Protein AF-A7SHE3-F1 (afdb_monomer_lite)

Secondary structure (DSSP, 8-state):
-HHHHHHSS------SS-SSEEEEE-SSSEEE-SS--SSSEEEEEEB-SSSBPPHHHHHHHHHHHHTPPPGGGSTTGGGT----GGGSPTT-

Radius of gyration: 15.6 Å; chains: 1; bounding box: 36×32×40 Å

Organism: Nematostella vectensis (NCBI:txid45351)

Foldseek 3Di:
DVVDVVPHVDDDDPDDPQQADEDEDAPQDQAWAAEGPVHSYTYGYQHHPVDGNPPVSSVVRVNRHHGDDPPCPDPCNVVPDDDPVVPDDPPD

InterPro domains:
  IPR001506 Peptidase M12A [PF01400] (1-91)
  IPR001506 Peptidase M12A [PR00480] (52-70)
  IPR001506 Peptidase M12A [PR00480] (71-88)
  IPR001506 Peptidase M12A [PS51864] (1-92)
  IPR006026 Peptidase, metallopeptidase [SM00235] (1-92)
  IPR024079 Metallopeptidase, catalytic domain superfamily [G3DSA:3.40.390.10] (1-92)

pLDDT: mean 95.86, std 4.84, range [55.59, 98.62]

Structure (mmCIF, N/CA/C/O backbone):
data_AF-A7SHE3-F1
#
_entry.id   AF-A7SHE3-F1
#
loop_
_atom_site.group_PDB
_atom_site.id
_atom_site.type_symbol
_atom_site.label_atom_id
_atom_site.label_alt_id
_atom_site.label_comp_id
_atom_site.label_asym_id
_atom_site.label_entity_id
_atom_site.label_seq_id
_atom_site.pdbx_PDB_ins_code
_atom_site.Cartn_x
_atom_site.Cartn_y
_atom_site.Cartn_z
_atom_site.occupancy
_atom_site.B_iso_or_equiv
_atom_site.auth_seq_id
_atom_site.auth_comp_id
_atom_site.auth_asym_id
_atom_site.auth_atom_id
_atom_site.pdbx_PDB_model_num
ATOM 1 N N . MET A 1 1 ? -1.407 9.486 4.872 1.00 92.88 1 MET A N 1
ATOM 2 C CA . MET A 1 1 ? -2.839 9.335 4.507 1.00 92.88 1 MET A CA 1
ATOM 3 C C . MET A 1 1 ? -3.339 10.446 3.586 1.00 92.88 1 MET A C 1
ATOM 5 O O . MET A 1 1 ? -3.857 10.110 2.529 1.00 92.88 1 MET A O 1
ATOM 9 N N . ASN A 1 2 ? -3.137 11.734 3.908 1.00 97.12 2 ASN A N 1
ATOM 10 C CA . ASN A 1 2 ? -3.625 12.860 3.084 1.00 97.12 2 ASN A CA 1
ATOM 11 C C . ASN A 1 2 ? -3.281 12.756 1.591 1.00 97.12 2 ASN A C 1
ATOM 13 O O . ASN A 1 2 ? -4.130 13.062 0.767 1.00 97.12 2 ASN A O 1
ATOM 17 N N . HIS A 1 3 ? -2.089 12.256 1.246 1.00 97.75 3 HIS A N 1
ATOM 18 C CA . HIS A 1 3 ? -1.683 12.018 -0.144 1.00 97.75 3 HIS A CA 1
ATOM 19 C C . HIS A 1 3 ? -2.699 11.195 -0.949 1.00 97.75 3 HIS A C 1
ATOM 21 O O . HIS A 1 3 ? -3.006 11.536 -2.085 1.00 97.75 3 HIS A O 1
ATOM 27 N N . TRP A 1 4 ? -3.214 10.114 -0.361 1.00 98.06 4 TRP A N 1
ATOM 28 C CA . TRP A 1 4 ? -4.232 9.274 -0.985 1.00 98.06 4 TRP A CA 1
ATOM 29 C C . TRP A 1 4 ? -5.599 9.965 -0.962 1.00 98.06 4 TRP A C 1
ATOM 31 O O . TRP A 1 4 ? -6.301 9.975 -1.968 1.00 98.06 4 TRP A O 1
ATOM 41 N N . MET A 1 5 ? -5.966 10.583 0.164 1.00 98.19 5 MET A N 1
ATOM 42 C CA . MET A 1 5 ? -7.290 11.194 0.354 1.00 98.19 5 MET A CA 1
ATOM 43 C C . MET A 1 5 ? -7.536 12.442 -0.501 1.00 98.19 5 MET A C 1
ATOM 45 O O . MET A 1 5 ? -8.691 12.757 -0.768 1.00 98.19 5 MET A O 1
ATOM 49 N N . SER A 1 6 ? -6.488 13.174 -0.894 1.00 98.25 6 SER A N 1
ATOM 50 C CA . SER A 1 6 ? -6.613 14.370 -1.738 1.00 98.25 6 SER A CA 1
ATOM 51 C C . SER A 1 6 ? -6.633 14.062 -3.235 1.00 98.25 6 SER A C 1
ATOM 53 O O . SER A 1 6 ? -7.053 14.906 -4.019 1.00 98.25 6 SER A O 1
ATOM 55 N N . LYS A 1 7 ? -6.176 12.871 -3.636 1.00 98.19 7 LYS A N 1
ATOM 56 C CA . LYS A 1 7 ? -6.038 12.460 -5.044 1.00 98.19 7 LYS A CA 1
ATOM 57 C C . LYS A 1 7 ? -7.010 11.360 -5.461 1.00 98.19 7 LYS A C 1
ATOM 59 O O . LYS A 1 7 ? -7.073 11.009 -6.633 1.00 98.19 7 LYS A O 1
ATOM 64 N N . THR A 1 8 ? -7.732 10.781 -4.507 1.00 98.06 8 THR A N 1
ATOM 65 C CA . THR A 1 8 ? -8.668 9.676 -4.733 1.00 98.06 8 THR A CA 1
ATOM 66 C C . THR A 1 8 ? -9.930 9.880 -3.900 1.00 98.06 8 THR A C 1
ATOM 68 O O . THR A 1 8 ? -9.999 10.770 -3.053 1.00 98.06 8 THR A O 1
ATOM 71 N N . CYS A 1 9 ? -10.930 9.023 -4.093 1.00 98.06 9 CYS A N 1
ATOM 72 C CA . CYS A 1 9 ? -12.126 9.005 -3.254 1.00 98.06 9 CYS A CA 1
ATOM 73 C C . CYS A 1 9 ? -11.916 8.328 -1.885 1.00 98.06 9 CYS A C 1
ATOM 75 O O . CYS A 1 9 ? -12.838 8.320 -1.068 1.00 98.06 9 CYS A O 1
ATOM 77 N N . LEU A 1 10 ? -10.729 7.769 -1.610 1.00 97.69 10 LEU A N 1
ATOM 78 C CA . LEU A 1 10 ? -10.458 7.046 -0.369 1.00 97.69 10 LEU A CA 1
ATOM 79 C C . LEU A 1 10 ? -10.538 7.962 0.854 1.00 97.69 10 LEU A C 1
ATOM 81 O O . LEU A 1 10 ? -10.103 9.116 0.838 1.00 97.69 10 LEU A O 1
ATOM 85 N N . LYS A 1 11 ? -11.039 7.402 1.957 1.00 97.50 11 LYS A N 1
ATOM 86 C CA . LYS A 1 11 ? -11.068 8.040 3.273 1.00 97.50 11 LYS A CA 1
ATOM 87 C C . LYS A 1 11 ? -10.417 7.109 4.286 1.00 97.50 11 LYS A C 1
ATOM 89 O O . LYS A 1 11 ? -10.829 5.963 4.426 1.00 97.50 11 LYS A O 1
ATOM 94 N N . PHE A 1 12 ? -9.414 7.616 4.997 1.00 96.75 12 PHE A N 1
ATOM 95 C CA . PHE A 1 12 ? -8.841 6.936 6.153 1.00 96.75 12 PHE A CA 1
ATOM 96 C C . PHE A 1 12 ? -9.390 7.595 7.410 1.00 96.75 12 PHE A C 1
ATOM 98 O O . PHE A 1 12 ? -9.259 8.806 7.587 1.00 96.75 12 PHE A O 1
ATOM 105 N N . THR A 1 13 ? -10.011 6.802 8.273 1.00 97.00 13 THR A N 1
ATOM 106 C CA . THR A 1 13 ? -10.602 7.274 9.525 1.00 97.00 13 THR A CA 1
ATOM 107 C C . THR A 1 13 ? -10.062 6.451 10.687 1.00 97.00 13 THR A C 1
ATOM 109 O O . THR 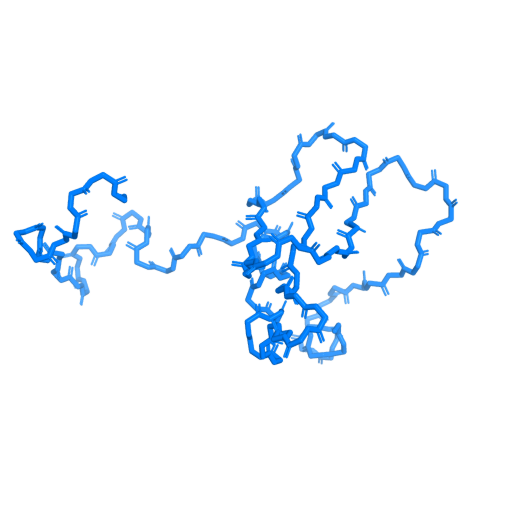A 1 13 ? -9.924 5.234 10.538 1.00 97.00 13 THR A O 1
ATOM 112 N N . PRO A 1 14 ? -9.774 7.067 11.849 1.00 97.19 14 PRO A N 1
ATOM 113 C CA . PRO A 1 14 ? -9.426 6.318 13.047 1.00 97.19 14 PRO A CA 1
ATOM 114 C C . PRO A 1 14 ? -10.504 5.282 13.361 1.00 97.19 14 PRO A C 1
ATOM 116 O O . PRO A 1 14 ? -11.696 5.600 13.376 1.00 97.19 14 PRO A O 1
ATOM 119 N N . ARG A 1 15 ? -10.074 4.043 13.600 1.00 96.56 15 ARG A N 1
ATOM 120 C CA . ARG A 1 15 ? -10.969 2.942 13.949 1.00 96.56 15 ARG A CA 1
ATOM 121 C C . ARG A 1 15 ? -11.700 3.253 15.259 1.00 96.56 15 ARG A C 1
ATOM 123 O O . ARG A 1 15 ? -11.080 3.690 16.226 1.00 96.56 15 ARG A O 1
ATOM 130 N N . LYS A 1 16 ? -12.996 2.950 15.310 1.00 96.94 16 LYS A N 1
ATOM 131 C CA . LYS A 1 16 ? -13.828 2.961 16.519 1.00 96.94 16 LYS A CA 1
ATOM 132 C C . LYS A 1 16 ? -14.215 1.544 16.936 1.00 96.94 16 LYS A C 1
ATOM 134 O O . LYS A 1 16 ? -13.871 1.104 18.027 1.00 96.94 16 LYS A O 1
ATOM 139 N N . LYS A 1 17 ? -14.946 0.833 16.072 1.00 96.25 17 LYS A N 1
ATOM 140 C CA . LYS A 1 17 ? -15.503 -0.514 16.337 1.00 96.25 17 LYS A CA 1
ATOM 141 C C . LYS A 1 17 ? -15.521 -1.411 15.099 1.00 96.25 17 LYS A C 1
ATOM 143 O O . LYS A 1 17 ? -16.044 -2.521 15.142 1.00 96.25 17 LYS A O 1
ATOM 148 N N . GLU A 1 18 ? -14.962 -0.939 13.991 1.00 96.38 18 GLU A N 1
ATOM 149 C CA . GLU A 1 18 ? -14.927 -1.658 12.729 1.00 96.38 18 GLU A CA 1
ATOM 150 C C . GLU A 1 18 ? -14.188 -2.986 12.925 1.00 96.38 18 GLU A C 1
ATOM 152 O O . GLU A 1 18 ? -13.145 -3.055 13.590 1.00 96.38 18 GLU A O 1
ATOM 157 N N . ARG A 1 19 ? -14.754 -4.062 12.366 1.00 94.50 19 ARG A N 1
ATOM 158 C CA . ARG A 1 19 ? -14.183 -5.408 12.488 1.00 94.50 19 ARG A CA 1
ATOM 159 C C . ARG A 1 19 ? -12.813 -5.483 11.827 1.00 94.50 19 ARG A C 1
ATOM 161 O O . ARG A 1 19 ? -11.920 -6.076 12.409 1.00 94.50 19 ARG A O 1
ATOM 168 N N . ALA A 1 20 ? -12.687 -4.912 10.632 1.00 95.94 20 ALA A N 1
ATOM 169 C CA . ALA A 1 20 ? -11.489 -4.926 9.806 1.00 95.94 20 ALA A CA 1
ATOM 170 C C . ALA A 1 20 ? -10.803 -3.560 9.832 1.00 95.94 20 ALA A C 1
ATOM 172 O O . ALA A 1 20 ? -11.464 -2.543 9.629 1.00 95.94 20 ALA A O 1
ATOM 173 N N . TYR A 1 21 ? -9.494 -3.539 10.065 1.00 96.94 21 TYR A N 1
ATOM 174 C CA . TYR A 1 21 ? -8.708 -2.310 10.093 1.00 96.94 21 TYR A CA 1
ATOM 175 C C . TYR A 1 21 ? -7.226 -2.583 9.828 1.00 96.94 21 TYR A C 1
ATOM 177 O O . TYR A 1 21 ? -6.736 -3.701 10.019 1.00 96.94 21 TYR A O 1
ATOM 185 N N . ILE A 1 22 ? -6.517 -1.531 9.420 1.00 96.19 22 ILE A N 1
ATOM 186 C CA . ILE A 1 22 ? -5.056 -1.516 9.373 1.00 96.19 22 ILE A CA 1
ATOM 187 C C . ILE A 1 22 ? -4.497 -1.002 10.702 1.00 96.19 22 ILE A C 1
ATOM 189 O O . ILE A 1 22 ? -5.031 -0.056 11.282 1.00 96.19 22 ILE A O 1
ATOM 193 N N . GLU A 1 23 ? -3.423 -1.617 11.180 1.00 96.00 23 GLU A N 1
ATOM 194 C CA . GLU A 1 23 ? -2.672 -1.185 12.356 1.00 96.00 23 GLU A CA 1
ATOM 195 C C . GLU A 1 23 ? -1.229 -0.903 11.944 1.00 96.00 23 GLU A C 1
ATOM 197 O O . GLU A 1 23 ? -0.548 -1.782 11.413 1.00 96.00 23 GLU A O 1
ATOM 202 N N . PHE A 1 24 ? -0.783 0.330 12.180 1.00 95.81 24 PHE A N 1
ATOM 203 C CA . PHE A 1 24 ? 0.597 0.730 11.937 1.00 95.81 24 PHE A CA 1
ATOM 204 C C . PHE A 1 24 ? 1.472 0.220 13.072 1.00 95.81 24 PHE A C 1
ATOM 206 O O . PHE A 1 24 ? 1.173 0.472 14.240 1.00 95.81 24 PHE A O 1
ATOM 213 N N . GLN A 1 25 ? 2.541 -0.490 12.732 1.00 95.44 25 GLN A N 1
ATOM 214 C CA . GLN A 1 25 ? 3.482 -1.018 13.712 1.00 95.44 25 GLN A CA 1
ATOM 215 C C . GLN A 1 25 ? 4.921 -0.841 13.244 1.00 95.44 25 GLN A C 1
ATOM 217 O O . GLN A 1 25 ? 5.191 -0.730 12.051 1.00 95.44 25 GLN A O 1
ATOM 222 N N . TYR A 1 26 ? 5.840 -0.845 14.202 1.00 95.38 26 TYR A N 1
ATOM 223 C CA . TYR A 1 26 ? 7.263 -0.932 13.924 1.00 95.38 26 TYR A CA 1
ATOM 224 C C . TYR A 1 26 ? 7.692 -2.399 14.006 1.00 95.38 26 TYR A C 1
ATOM 226 O O . TYR A 1 26 ? 7.760 -2.945 15.106 1.00 95.38 26 TYR A O 1
ATOM 234 N N . ASP A 1 27 ? 7.959 -3.034 12.862 1.00 93.06 27 ASP A N 1
ATOM 235 C CA . ASP A 1 27 ? 8.498 -4.405 12.797 1.00 93.06 27 ASP A CA 1
ATOM 236 C C . ASP A 1 27 ? 9.913 -4.496 12.194 1.00 93.06 27 ASP A C 1
ATOM 238 O O . ASP A 1 27 ? 10.452 -5.591 12.053 1.00 93.06 27 ASP A O 1
ATOM 242 N N . GLY A 1 28 ? 10.517 -3.350 11.862 1.00 93.94 28 GLY A N 1
ATOM 243 C CA . GLY A 1 28 ? 11.843 -3.252 11.249 1.00 93.94 28 GLY A CA 1
ATOM 244 C C . GLY A 1 28 ? 11.843 -3.158 9.721 1.00 93.94 28 GLY A C 1
ATOM 245 O O . GLY A 1 28 ? 12.873 -2.811 9.155 1.00 93.94 28 GLY A O 1
ATOM 246 N N . PHE A 1 29 ? 10.710 -3.395 9.057 1.00 94.00 29 PHE A N 1
ATOM 247 C CA . PHE A 1 29 ? 10.593 -3.388 7.595 1.00 94.00 29 PHE A CA 1
ATOM 248 C C . PHE A 1 29 ? 9.497 -2.432 7.101 1.00 94.00 29 PHE A C 1
ATOM 250 O O . PHE A 1 29 ? 8.595 -2.061 7.847 1.00 94.00 29 PHE A O 1
ATOM 257 N N . CYS A 1 30 ? 9.540 -2.061 5.819 1.00 96.25 30 CYS A N 1
ATOM 258 C CA . CYS A 1 30 ? 8.401 -1.460 5.115 1.00 96.25 30 CYS A CA 1
ATOM 259 C C . CYS A 1 30 ? 7.664 -2.580 4.390 1.00 96.25 30 CYS A C 1
ATOM 261 O O . CYS A 1 30 ? 8.240 -3.180 3.484 1.00 96.25 30 CYS A O 1
ATOM 263 N N . ARG A 1 31 ? 6.463 -2.939 4.859 1.00 95.88 31 ARG A N 1
ATOM 264 C CA . ARG A 1 31 ? 5.667 -4.012 4.244 1.00 95.88 31 ARG A CA 1
ATOM 265 C C . ARG A 1 31 ? 4.202 -4.005 4.669 1.00 95.88 31 ARG A C 1
ATOM 267 O O . ARG A 1 31 ? 3.861 -3.679 5.810 1.00 95.88 31 ARG A O 1
ATOM 274 N N . ALA A 1 32 ? 3.353 -4.516 3.789 1.00 96.38 32 ALA A N 1
ATOM 275 C CA . ALA A 1 32 ? 1.948 -4.787 4.037 1.00 96.38 32 ALA A CA 1
ATOM 276 C C . ALA A 1 32 ? 1.469 -6.000 3.232 1.00 96.38 32 ALA A C 1
ATOM 278 O O . ALA A 1 32 ? 2.069 -6.414 2.244 1.00 96.38 32 ALA A O 1
ATOM 279 N N . GLN A 1 33 ? 0.354 -6.585 3.665 1.00 95.94 33 GLN A N 1
ATOM 280 C CA . GLN A 1 33 ? -0.374 -7.564 2.856 1.00 95.94 33 GLN A CA 1
ATOM 281 C C . GLN A 1 33 ? -1.194 -6.855 1.773 1.00 95.94 33 GLN A C 1
ATOM 283 O O . GLN A 1 33 ? -1.689 -5.749 2.004 1.00 95.94 33 GLN A O 1
ATOM 288 N N . VAL A 1 34 ? -1.378 -7.519 0.628 1.00 97.38 34 VAL A N 1
ATOM 289 C CA . VAL A 1 34 ? -2.165 -6.976 -0.484 1.00 97.38 34 VAL A CA 1
ATOM 290 C C . VAL A 1 34 ? -3.663 -7.158 -0.229 1.00 97.38 34 VAL A C 1
ATOM 292 O O . VAL A 1 34 ? -4.157 -8.280 -0.112 1.00 97.38 34 VAL A O 1
ATOM 295 N N . GLY A 1 35 ? -4.391 -6.044 -0.170 1.00 96.75 35 GLY A N 1
ATOM 296 C CA . GLY A 1 35 ? -5.846 -5.994 -0.055 1.00 96.75 35 GLY A CA 1
ATOM 297 C C . GLY A 1 35 ? -6.387 -6.441 1.303 1.00 96.75 35 GLY A C 1
ATOM 298 O O . GLY A 1 35 ? -5.658 -6.607 2.283 1.00 96.75 35 GLY A O 1
ATOM 299 N N . TYR A 1 36 ? -7.708 -6.633 1.364 1.00 95.56 36 TYR A N 1
ATOM 300 C CA . TYR A 1 36 ? -8.386 -7.041 2.590 1.00 95.56 36 TYR A CA 1
ATOM 301 C C . TYR A 1 36 ? -8.142 -8.522 2.916 1.00 95.56 36 TYR A C 1
ATOM 303 O O . TYR A 1 36 ? -8.728 -9.422 2.315 1.00 95.56 36 TYR A O 1
ATOM 311 N N . THR A 1 37 ? -7.354 -8.777 3.960 1.00 93.06 37 THR A N 1
ATOM 312 C CA . THR A 1 37 ? -6.950 -10.131 4.394 1.00 93.06 37 THR A CA 1
ATOM 313 C C . THR A 1 37 ? -8.055 -10.984 5.036 1.00 93.06 37 THR A C 1
ATOM 315 O O . THR A 1 37 ? -7.770 -12.066 5.549 1.00 93.06 37 THR A O 1
ATOM 318 N N . ARG A 1 38 ? -9.313 -10.518 5.083 1.00 91.12 38 ARG A N 1
ATOM 319 C CA . ARG A 1 38 ? -10.441 -11.150 5.811 1.00 91.12 38 ARG A CA 1
ATOM 320 C C . ARG A 1 38 ? -10.249 -11.300 7.330 1.00 91.12 38 ARG A C 1
ATOM 322 O O . ARG A 1 38 ? -11.159 -11.767 8.019 1.00 91.12 38 ARG A O 1
ATOM 329 N N . LYS A 1 39 ? -9.122 -10.835 7.871 1.00 90.75 39 LYS A N 1
ATOM 330 C CA . LYS A 1 39 ? -8.820 -10.787 9.305 1.00 90.75 39 LYS A CA 1
ATOM 331 C C . LYS A 1 39 ? -9.389 -9.517 9.935 1.00 90.75 39 LYS A C 1
ATOM 333 O O . LYS A 1 39 ? -9.745 -8.565 9.242 1.00 90.75 39 LYS A O 1
ATOM 338 N N . ALA A 1 40 ? -9.502 -9.516 11.262 1.00 90.19 40 ALA A N 1
ATOM 339 C CA . ALA A 1 40 ? -9.907 -8.317 11.989 1.00 90.19 40 ALA A CA 1
ATOM 340 C C . ALA A 1 40 ? -8.815 -7.237 11.929 1.00 90.19 40 ALA A C 1
ATOM 342 O O . ALA A 1 40 ? -9.086 -6.066 11.691 1.00 90.19 40 ALA A O 1
ATOM 343 N N . LYS A 1 41 ? -7.560 -7.660 12.078 1.00 93.31 41 LYS A N 1
ATOM 344 C CA . LYS A 1 41 ? -6.396 -6.787 12.097 1.00 93.31 41 LYS A CA 1
ATOM 345 C C . LYS A 1 41 ? -5.444 -7.126 10.960 1.00 93.31 41 LYS A C 1
ATOM 347 O O . LYS A 1 41 ? -5.066 -8.289 10.809 1.00 93.31 41 LYS A O 1
ATOM 352 N N . GLN A 1 42 ? -5.023 -6.106 10.225 1.00 94.88 42 GLN A N 1
ATOM 353 C CA . GLN A 1 42 ? -3.973 -6.193 9.219 1.00 94.88 42 GLN A CA 1
ATOM 354 C C . GLN A 1 42 ? -2.828 -5.263 9.596 1.00 94.88 42 GLN A C 1
ATOM 356 O O . GLN A 1 42 ? -3.034 -4.074 9.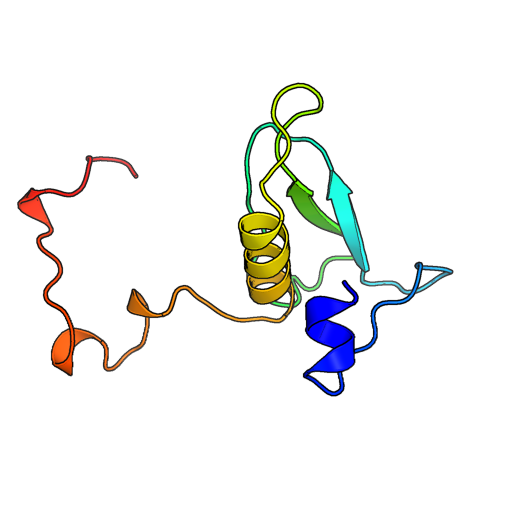816 1.00 94.88 42 GLN A O 1
ATOM 361 N N . LEU A 1 43 ? -1.626 -5.816 9.696 1.00 94.50 43 LEU A N 1
ATOM 362 C CA . LEU A 1 43 ? -0.437 -5.049 10.034 1.00 94.50 43 LEU A CA 1
ATOM 363 C C . LEU A 1 43 ? 0.090 -4.335 8.787 1.00 94.50 43 LEU A C 1
ATOM 365 O O . LEU A 1 43 ? 0.224 -4.955 7.730 1.00 94.50 43 LEU A O 1
ATOM 369 N N . LEU A 1 44 ? 0.387 -3.048 8.939 1.00 96.38 44 LEU A N 1
ATOM 370 C CA . LEU A 1 44 ? 1.148 -2.252 7.985 1.00 96.38 44 LEU A CA 1
ATOM 371 C C . LEU A 1 44 ? 2.408 -1.789 8.710 1.00 96.38 44 LEU A C 1
ATOM 373 O O . LEU A 1 44 ? 2.334 -0.973 9.632 1.00 96.38 44 LEU A O 1
ATOM 377 N N . SER A 1 45 ? 3.549 -2.357 8.337 1.00 96.62 45 SER A N 1
ATOM 378 C CA . SER A 1 45 ? 4.798 -2.016 8.995 1.00 96.62 45 SER A CA 1
ATOM 379 C C . SER A 1 45 ? 5.399 -0.746 8.422 1.00 96.62 45 SER A C 1
ATOM 381 O O . SER A 1 45 ? 5.441 -0.556 7.205 1.00 96.62 45 SER A O 1
ATOM 383 N N . ILE A 1 46 ? 5.858 0.120 9.320 1.00 96.75 46 ILE A N 1
ATOM 384 C CA . ILE A 1 46 ? 6.437 1.427 9.007 1.00 96.75 46 ILE A CA 1
ATOM 385 C C . ILE A 1 46 ? 7.888 1.536 9.484 1.00 96.75 46 ILE A C 1
ATOM 387 O O . ILE A 1 46 ? 8.348 2.613 9.864 1.00 96.75 46 ILE A O 1
ATOM 391 N N . GLY A 1 47 ? 8.622 0.425 9.418 1.00 96.06 47 GLY A N 1
ATOM 392 C CA . GLY A 1 47 ? 10.052 0.369 9.698 1.00 96.06 47 GLY A CA 1
ATOM 393 C C . GLY A 1 47 ? 10.327 0.161 11.179 1.00 96.06 47 GLY A C 1
ATOM 394 O O . GLY A 1 47 ? 9.623 -0.591 11.857 1.00 96.06 47 GLY A O 1
ATOM 395 N N . SER A 1 48 ? 11.351 0.826 11.700 1.00 96.50 48 SER A N 1
ATOM 396 C CA . SER A 1 48 ? 11.668 0.844 13.129 1.00 96.50 48 SER A CA 1
ATOM 397 C C . SER A 1 48 ? 11.593 2.262 13.696 1.00 96.50 48 SER A C 1
ATOM 399 O O . SER A 1 48 ? 11.583 3.241 12.960 1.00 96.50 48 SER A O 1
ATOM 401 N N . ILE A 1 49 ? 11.596 2.394 15.024 1.00 93.75 49 ILE A N 1
ATOM 402 C CA . ILE A 1 49 ? 11.637 3.714 15.677 1.00 93.75 49 ILE A CA 1
ATOM 403 C C . ILE A 1 49 ? 12.910 4.491 15.294 1.00 93.75 49 ILE A C 1
ATOM 405 O O . ILE A 1 49 ? 12.880 5.714 15.203 1.00 93.75 49 ILE A O 1
ATOM 409 N N . ARG A 1 50 ? 14.033 3.788 15.093 1.00 96.69 50 ARG A N 1
ATOM 410 C CA . ARG A 1 50 ? 15.332 4.405 14.770 1.00 96.69 50 ARG A CA 1
ATOM 411 C C . ARG A 1 50 ? 15.519 4.650 13.274 1.00 96.69 50 ARG A C 1
ATOM 413 O O . ARG A 1 50 ? 16.316 5.502 12.908 1.00 96.69 50 ARG A O 1
ATOM 420 N N . ASP A 1 51 ? 14.798 3.899 12.453 1.00 96.19 51 ASP A N 1
ATOM 421 C CA . ASP A 1 51 ? 14.836 3.960 10.995 1.00 96.19 51 ASP A CA 1
ATOM 422 C C . ASP A 1 51 ? 13.411 3.753 10.456 1.00 96.19 51 ASP A C 1
ATOM 424 O O . ASP A 1 51 ? 13.012 2.623 10.138 1.00 96.19 51 ASP A O 1
ATOM 428 N N . PRO A 1 52 ? 12.573 4.802 10.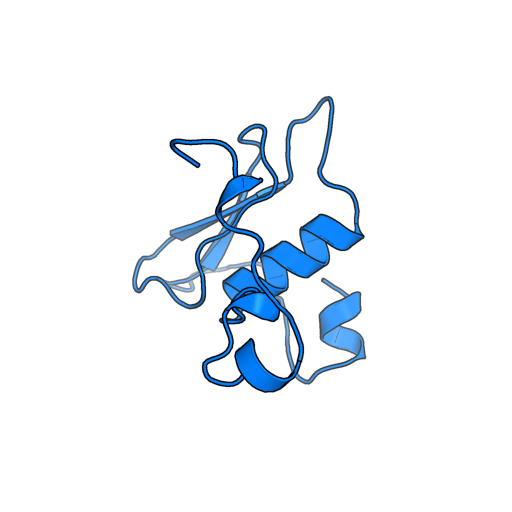500 1.00 96.50 52 PRO A N 1
ATOM 429 C CA . PRO A 1 52 ? 11.199 4.717 10.039 1.00 96.50 52 PRO A CA 1
ATOM 430 C C . PRO A 1 52 ? 11.151 4.698 8.513 1.00 96.50 52 PRO A C 1
ATOM 432 O O . PRO A 1 52 ? 11.956 5.334 7.833 1.00 96.50 52 PRO A O 1
ATOM 435 N N . CYS A 1 53 ? 10.137 4.033 7.964 1.00 9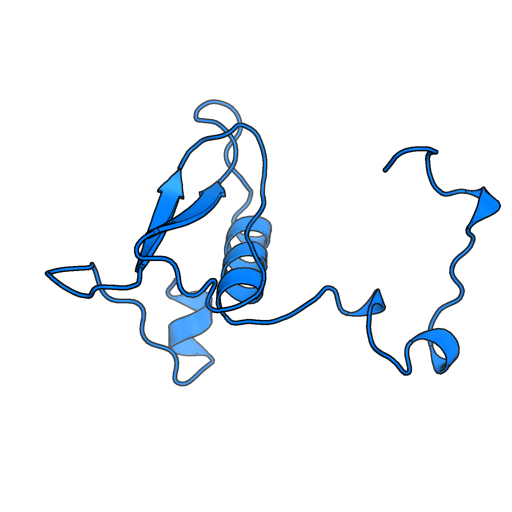7.44 53 CYS A N 1
ATOM 436 C CA . CYS A 1 53 ? 9.911 4.042 6.525 1.00 97.44 53 CYS A CA 1
ATOM 437 C C . CYS A 1 53 ? 9.794 5.478 5.989 1.00 97.44 53 CYS A C 1
ATOM 439 O O . CYS A 1 53 ? 9.019 6.276 6.534 1.00 97.44 53 CYS A O 1
ATOM 441 N N . PRO A 1 54 ? 10.479 5.806 4.879 1.00 97.12 54 PRO A N 1
ATOM 442 C CA . PRO A 1 54 ? 10.288 7.075 4.201 1.00 97.12 54 PRO A CA 1
ATOM 443 C C . PRO A 1 54 ? 8.821 7.291 3.826 1.00 97.12 54 PRO A C 1
ATOM 445 O O . PRO A 1 54 ? 8.069 6.344 3.585 1.00 97.12 54 PRO A O 1
ATOM 448 N N . PHE A 1 55 ? 8.421 8.555 3.691 1.00 97.00 55 PHE A N 1
ATOM 449 C CA . PHE A 1 55 ? 7.051 8.922 3.325 1.00 97.00 55 PHE A CA 1
ATOM 450 C C . PHE A 1 55 ? 6.532 8.160 2.092 1.00 97.00 55 PHE A C 1
ATOM 452 O O . PHE A 1 55 ? 5.414 7.647 2.112 1.00 97.00 55 PHE A O 1
ATOM 459 N N . GLY A 1 56 ? 7.351 8.057 1.038 1.00 97.75 56 GLY A N 1
ATOM 460 C CA . GLY A 1 56 ? 7.001 7.332 -0.186 1.00 97.75 56 GLY A CA 1
ATOM 461 C C . GLY A 1 56 ? 6.737 5.845 0.059 1.00 97.75 56 GLY A C 1
ATOM 462 O O . GLY A 1 56 ? 5.750 5.317 -0.447 1.00 97.75 56 GLY A O 1
ATOM 463 N N . SER A 1 57 ? 7.544 5.200 0.902 1.00 97.25 57 SER A N 1
ATOM 464 C CA . SER A 1 57 ? 7.354 3.800 1.287 1.00 97.25 57 SER A CA 1
ATOM 465 C C . SER A 1 57 ? 6.051 3.612 2.061 1.00 97.25 57 SER A C 1
ATOM 467 O O . SER A 1 57 ? 5.271 2.733 1.732 1.00 97.25 57 SER A O 1
ATOM 469 N N . VAL A 1 58 ? 5.716 4.492 3.010 1.00 97.31 58 VAL A N 1
ATOM 470 C CA . VAL A 1 58 ? 4.423 4.400 3.721 1.00 97.31 58 VAL A CA 1
ATOM 471 C C . VAL A 1 58 ? 3.234 4.602 2.768 1.00 97.31 58 VAL A C 1
ATOM 473 O O . VAL A 1 58 ? 2.199 3.950 2.909 1.00 97.31 58 VAL A O 1
ATOM 476 N N . VAL A 1 59 ? 3.360 5.492 1.777 1.00 98.06 59 VAL A N 1
ATOM 477 C CA . VAL A 1 59 ? 2.345 5.666 0.719 1.00 98.06 59 VAL A CA 1
ATOM 478 C C . VAL A 1 59 ? 2.203 4.396 -0.127 1.00 98.06 59 VAL A C 1
ATOM 480 O O . VAL A 1 59 ? 1.072 4.020 -0.441 1.00 98.06 59 VAL A O 1
ATOM 483 N N . HIS A 1 60 ? 3.317 3.740 -0.452 1.00 98.06 60 HIS A N 1
ATOM 484 C CA . HIS A 1 60 ? 3.371 2.468 -1.169 1.00 98.06 60 HIS A CA 1
ATOM 485 C C . HIS A 1 60 ? 2.719 1.325 -0.374 1.00 98.06 60 HIS A C 1
ATOM 487 O O . HIS A 1 60 ? 1.825 0.663 -0.896 1.00 98.06 60 HIS A O 1
ATOM 493 N N . GLU A 1 61 ? 3.049 1.169 0.911 1.00 97.81 61 GLU A N 1
ATOM 494 C CA . GLU A 1 61 ? 2.452 0.139 1.775 1.00 97.81 61 GLU A CA 1
ATOM 495 C C . GLU A 1 61 ? 0.943 0.326 1.969 1.00 97.81 61 GLU A C 1
ATOM 497 O O . GLU A 1 61 ? 0.177 -0.637 2.045 1.00 97.81 61 GLU A O 1
ATOM 502 N N . LEU A 1 62 ? 0.475 1.578 2.000 1.00 97.50 62 LEU A N 1
ATOM 503 C CA . LEU A 1 62 ? -0.958 1.864 1.949 1.00 97.50 62 LEU A CA 1
ATOM 504 C C . LEU A 1 62 ? -1.585 1.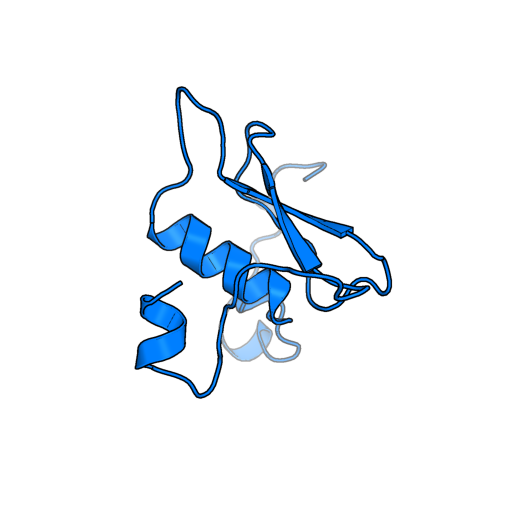375 0.635 1.00 97.50 62 LEU A C 1
ATOM 506 O O . LEU A 1 62 ? -2.694 0.846 0.661 1.00 97.50 62 LEU A O 1
ATOM 510 N N . GLY A 1 63 ? -0.876 1.509 -0.491 1.00 98.00 63 GLY A N 1
ATOM 511 C CA . GLY A 1 63 ? -1.261 0.950 -1.791 1.00 98.00 63 GLY A CA 1
ATOM 512 C C . GLY A 1 63 ? -1.436 -0.569 -1.750 1.00 98.00 63 GLY A C 1
ATOM 513 O O . GLY A 1 63 ? -2.461 -1.081 -2.209 1.00 98.00 63 GLY A O 1
ATOM 514 N N . HIS A 1 64 ? -0.503 -1.283 -1.118 1.00 98.12 64 HIS A N 1
ATOM 515 C CA . HIS A 1 64 ? -0.663 -2.711 -0.851 1.00 98.12 64 HIS A CA 1
ATOM 516 C C . HIS A 1 64 ? -1.919 -2.988 -0.023 1.00 98.12 64 HIS A C 1
ATOM 518 O O . HIS A 1 64 ? -2.760 -3.769 -0.458 1.00 98.12 64 HIS A O 1
ATOM 524 N N . GLY A 1 65 ? -2.134 -2.279 1.089 1.00 96.25 65 GLY A N 1
ATOM 525 C CA . GLY A 1 65 ? -3.350 -2.431 1.899 1.00 96.25 65 GLY A CA 1
ATOM 526 C C . GLY A 1 65 ? -4.661 -2.199 1.127 1.00 96.25 65 GLY A C 1
ATOM 527 O O . GLY A 1 65 ? -5.660 -2.862 1.409 1.00 96.25 65 GLY A O 1
ATOM 528 N N . ILE A 1 66 ? -4.658 -1.308 0.129 1.00 96.56 66 ILE A N 1
ATOM 529 C CA . ILE A 1 66 ? -5.800 -1.065 -0.772 1.00 96.56 66 ILE A CA 1
ATOM 530 C C . ILE A 1 66 ? -6.032 -2.251 -1.722 1.00 96.56 66 ILE A C 1
ATOM 532 O O . ILE A 1 66 ? -7.182 -2.578 -2.012 1.00 96.56 66 ILE A O 1
ATOM 536 N N . GLY A 1 67 ? -4.968 -2.915 -2.179 1.00 97.56 67 GLY A N 1
ATOM 537 C CA . GLY A 1 67 ? -5.055 -4.076 -3.073 1.00 97.56 67 GLY A CA 1
ATOM 538 C C . GLY A 1 67 ? -4.132 -4.040 -4.287 1.00 97.56 67 GLY A C 1
ATOM 539 O O . GLY A 1 67 ? -4.272 -4.885 -5.167 1.00 97.56 67 GLY A O 1
ATOM 540 N N . PHE A 1 68 ? -3.200 -3.089 -4.362 1.00 98.25 68 PHE A N 1
ATOM 541 C CA . PHE A 1 68 ? -2.249 -3.031 -5.468 1.00 98.25 68 PHE A CA 1
ATOM 542 C C . PHE A 1 68 ? -1.081 -3.991 -5.236 1.00 98.25 68 PHE A C 1
ATOM 544 O O . PHE A 1 68 ? -0.485 -4.011 -4.161 1.00 98.25 68 PHE A O 1
ATOM 551 N N . PHE A 1 69 ? -0.741 -4.769 -6.260 1.00 98.19 69 PHE A N 1
ATOM 552 C CA . PHE A 1 69 ? 0.524 -5.498 -6.331 1.00 98.19 69 PHE A CA 1
ATOM 553 C C . PHE A 1 69 ? 1.628 -4.579 -6.866 1.00 98.19 69 PHE A C 1
ATOM 555 O O . PHE A 1 69 ? 1.364 -3.460 -7.307 1.00 98.19 69 PHE A O 1
ATOM 562 N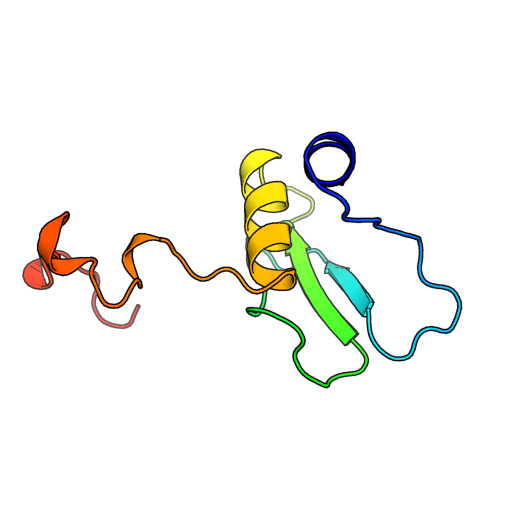 N . HIS A 1 70 ? 2.872 -5.053 -6.852 1.00 98.25 70 HIS A N 1
ATOM 563 C CA . HIS A 1 70 ? 3.938 -4.384 -7.589 1.00 98.25 70 HIS A CA 1
ATOM 564 C C . HIS A 1 70 ? 3.606 -4.326 -9.088 1.00 98.25 70 HIS A C 1
ATOM 566 O O . HIS A 1 70 ? 3.130 -5.306 -9.658 1.00 98.25 70 HIS A O 1
ATOM 572 N N . GLU A 1 71 ? 3.907 -3.205 -9.749 1.00 98.50 71 GLU A N 1
ATOM 573 C CA . GLU A 1 71 ? 3.565 -3.004 -11.169 1.00 98.50 71 GLU A CA 1
ATOM 574 C C . GLU A 1 71 ? 4.243 -4.041 -12.080 1.00 98.50 71 GLU A C 1
ATOM 576 O O . GLU A 1 71 ? 3.632 -4.569 -13.007 1.00 98.50 71 GLU A O 1
ATOM 581 N N . HIS A 1 72 ? 5.481 -4.431 -11.757 1.00 97.50 72 HIS A N 1
ATOM 582 C CA . HIS A 1 72 ? 6.196 -5.488 -12.475 1.00 97.50 72 HIS A CA 1
ATOM 583 C C . HIS A 1 72 ? 5.593 -6.889 -12.255 1.00 97.50 72 HIS A C 1
ATOM 585 O O . HIS A 1 72 ? 6.112 -7.856 -12.789 1.00 97.50 72 HIS A O 1
ATOM 591 N N . SER A 1 73 ? 4.534 -7.051 -11.460 1.00 97.38 73 SER A N 1
ATOM 592 C CA . SER A 1 73 ? 3.810 -8.321 -11.313 1.00 97.38 73 SER A CA 1
ATOM 593 C C . SER A 1 73 ? 2.586 -8.416 -12.223 1.00 97.38 73 SER A C 1
ATOM 595 O O . SER A 1 73 ? 1.878 -9.422 -12.184 1.00 97.38 73 SER A O 1
ATOM 597 N N . ARG A 1 74 ? 2.317 -7.395 -13.043 1.00 98.44 74 ARG A N 1
ATOM 598 C CA . ARG A 1 74 ? 1.190 -7.420 -13.973 1.00 98.44 74 ARG A CA 1
ATOM 599 C C . ARG A 1 74 ? 1.263 -8.595 -14.958 1.00 98.44 74 ARG A C 1
ATOM 601 O O . ARG A 1 74 ? 2.358 -8.935 -15.409 1.00 98.44 74 ARG A O 1
ATOM 608 N N . PRO A 1 75 ? 0.111 -9.161 -15.371 1.00 98.44 75 PRO A N 1
ATOM 609 C CA . PRO A 1 75 ? 0.077 -10.257 -16.343 1.00 98.44 75 PRO A CA 1
ATOM 610 C C . PRO A 1 75 ? 0.663 -9.903 -17.715 1.00 98.44 75 PRO A C 1
ATOM 612 O O . PRO A 1 75 ? 1.075 -10.790 -18.451 1.00 98.44 75 PRO A O 1
ATOM 615 N N . ASP A 1 76 ? 0.688 -8.618 -18.075 1.00 98.56 76 ASP A N 1
ATOM 616 C CA . ASP A 1 76 ? 1.202 -8.112 -19.349 1.00 98.56 76 ASP A CA 1
ATOM 617 C C . ASP A 1 76 ? 2.619 -7.522 -19.256 1.00 98.56 76 ASP A C 1
ATOM 619 O O . ASP A 1 76 ? 3.098 -6.968 -20.245 1.00 98.56 76 ASP A O 1
ATOM 623 N N . ARG A 1 77 ? 3.307 -7.653 -18.108 1.00 98.62 77 ARG A N 1
ATOM 624 C CA . ARG A 1 77 ? 4.627 -7.036 -17.872 1.00 98.62 77 ARG A CA 1
ATOM 625 C C . ARG A 1 77 ? 5.670 -7.407 -18.929 1.00 98.62 77 ARG A C 1
ATOM 627 O O . ARG A 1 77 ? 6.520 -6.582 -19.237 1.00 98.62 77 ARG A O 1
ATOM 634 N N . ASP A 1 78 ? 5.599 -8.625 -19.476 1.00 98.44 78 ASP A N 1
ATOM 635 C CA . ASP A 1 78 ? 6.626 -9.172 -20.371 1.00 98.44 78 ASP A CA 1
ATOM 636 C C . ASP A 1 78 ? 6.590 -8.469 -21.749 1.00 98.44 78 ASP A C 1
ATOM 638 O O . ASP A 1 78 ? 7.436 -8.703 -22.603 1.00 98.44 78 ASP A O 1
ATOM 642 N N . LYS A 1 79 ? 5.623 -7.561 -21.969 1.00 98.56 79 LYS A N 1
ATOM 643 C CA . LYS A 1 79 ? 5.596 -6.616 -23.098 1.00 98.56 79 LYS A CA 1
ATOM 644 C C . LYS A 1 79 ? 6.404 -5.335 -22.849 1.00 98.56 79 LYS A C 1
ATOM 646 O O . LYS A 1 79 ? 6.600 -4.565 -23.784 1.00 98.56 79 LYS A O 1
ATOM 651 N N . PHE A 1 80 ? 6.800 -5.066 -21.605 1.00 98.38 80 PHE A N 1
ATOM 652 C CA . PHE A 1 80 ? 7.365 -3.784 -21.169 1.00 98.38 80 PHE A CA 1
ATOM 653 C C . PHE A 1 80 ? 8.720 -3.921 -20.473 1.00 98.38 80 PHE A C 1
ATOM 655 O O . PHE A 1 80 ? 9.527 -2.997 -20.544 1.00 98.38 80 PHE A O 1
ATOM 662 N N . VAL A 1 81 ? 8.961 -5.031 -19.769 1.00 98.06 81 VAL A N 1
ATOM 663 C CA . VAL A 1 81 ? 10.186 -5.258 -18.995 1.00 98.06 81 VAL A CA 1
ATOM 664 C C . VAL A 1 81 ? 10.669 -6.698 -19.126 1.00 98.06 81 VAL A C 1
ATOM 666 O O . VAL A 1 81 ? 9.866 -7.629 -19.123 1.00 98.06 81 VAL A O 1
ATOM 669 N N . ASP A 1 82 ? 11.989 -6.870 -19.145 1.00 97.88 82 ASP A N 1
ATOM 670 C CA . ASP A 1 82 ? 12.642 -8.174 -19.055 1.00 97.88 82 ASP A CA 1
ATOM 671 C C . ASP A 1 82 ? 13.110 -8.436 -17.622 1.00 97.88 82 ASP A C 1
ATOM 673 O O . ASP A 1 82 ? 13.867 -7.658 -17.033 1.00 97.88 82 ASP A O 1
ATOM 677 N N . ILE A 1 83 ? 12.703 -9.569 -17.051 1.00 96.81 83 ILE A N 1
ATOM 678 C CA . ILE A 1 83 ? 13.201 -9.997 -15.743 1.00 96.81 83 ILE A CA 1
ATOM 679 C C . ILE A 1 83 ? 14.487 -10.800 -15.939 1.00 96.81 83 ILE A C 1
ATOM 681 O O . ILE A 1 83 ? 14.479 -11.953 -16.372 1.00 96.81 83 ILE A O 1
ATOM 685 N N . HIS A 1 84 ? 15.626 -10.213 -15.573 1.00 96.69 84 HIS A N 1
ATOM 686 C CA . HIS A 1 84 ? 16.909 -10.914 -15.568 1.00 96.69 84 HIS A CA 1
ATOM 687 C C . HIS A 1 84 ? 17.022 -11.852 -14.357 1.00 96.69 84 HIS A C 1
ATOM 689 O O . HIS A 1 84 ? 17.769 -11.577 -13.420 1.00 96.69 84 HIS A O 1
ATOM 695 N N . PHE A 1 85 ? 16.317 -12.987 -14.389 1.00 94.75 85 PHE A N 1
ATOM 696 C CA . PHE A 1 85 ? 16.248 -13.952 -13.279 1.00 94.75 85 PHE A CA 1
ATOM 697 C C . PHE A 1 85 ? 17.617 -14.410 -12.751 1.00 94.75 85 PHE A C 1
ATOM 699 O O . PHE A 1 85 ? 17.770 -14.646 -11.558 1.00 94.75 85 PHE A O 1
ATOM 706 N N . LYS A 1 86 ? 18.643 -14.464 -13.612 1.00 96.31 86 LYS A N 1
ATOM 707 C CA . LYS A 1 86 ? 20.030 -14.784 -13.225 1.00 96.31 86 LYS A CA 1
ATOM 708 C C . LYS A 1 86 ? 20.661 -13.788 -12.237 1.00 96.31 86 LYS A C 1
ATOM 710 O O . LYS A 1 86 ? 21.629 -14.141 -11.574 1.00 96.31 86 LYS A O 1
ATOM 715 N N . ASN A 1 87 ? 20.132 -12.566 -12.158 1.00 96.19 87 ASN A N 1
ATOM 716 C CA . ASN A 1 87 ? 20.611 -11.503 -11.274 1.00 96.19 87 ASN A CA 1
ATOM 717 C C . ASN A 1 87 ? 19.791 -11.401 -9.973 1.00 96.19 87 ASN A C 1
ATOM 719 O O . ASN A 1 87 ? 20.097 -10.556 -9.133 1.00 96.19 87 ASN A O 1
ATOM 723 N N . ILE A 1 88 ? 18.751 -12.224 -9.799 1.00 95.19 88 ILE A N 1
ATOM 724 C CA . ILE A 1 88 ? 17.928 -12.232 -8.584 1.00 95.19 88 ILE A CA 1
ATOM 725 C C . ILE A 1 88 ? 18.659 -13.020 -7.492 1.00 95.19 88 ILE A C 1
ATOM 727 O O . ILE A 1 88 ? 19.191 -14.107 -7.736 1.00 95.19 88 ILE A O 1
ATOM 731 N N . ARG A 1 89 ? 18.700 -12.469 -6.273 1.00 95.88 89 ARG A N 1
ATOM 732 C CA . ARG A 1 89 ? 19.272 -13.151 -5.105 1.00 95.88 89 ARG A CA 1
ATOM 733 C C . ARG A 1 89 ? 18.453 -14.406 -4.796 1.00 95.88 89 ARG A C 1
ATOM 735 O O . ARG A 1 89 ? 17.234 -14.356 -4.726 1.00 95.88 89 ARG A O 1
ATOM 742 N N . LYS A 1 90 ? 19.121 -15.549 -4.624 1.00 91.12 90 LYS A N 1
ATOM 743 C CA . LYS A 1 90 ? 18.440 -16.822 -4.338 1.00 91.12 90 LYS A CA 1
ATOM 744 C C . LYS A 1 90 ? 17.779 -16.791 -2.958 1.00 91.12 90 LYS A C 1
ATOM 746 O O . LYS A 1 90 ? 18.448 -16.464 -1.983 1.00 91.12 90 LYS A O 1
ATOM 751 N N . GLY A 1 91 ? 16.532 -17.253 -2.882 1.00 81.94 91 GLY A N 1
ATOM 752 C CA . GLY A 1 91 ? 15.798 -17.398 -1.620 1.00 81.94 91 GLY A CA 1
ATOM 753 C C . GLY A 1 91 ? 15.081 -16.131 -1.149 1.00 81.94 91 GLY A C 1
ATOM 754 O O . GLY A 1 91 ? 14.488 -16.162 -0.074 1.00 81.94 91 GLY A O 1
ATOM 755 N N . GLU A 1 92 ? 15.123 -15.064 -1.948 1.00 55.59 92 GLU A N 1
ATOM 756 C CA . GLU A 1 92 ? 14.158 -13.959 -1.899 1.00 55.59 92 GLU A CA 1
ATOM 757 C C . GLU A 1 92 ? 13.020 -14.189 -2.901 1.00 55.59 92 GLU A C 1
ATOM 759 O O . GLU A 1 92 ? 13.278 -14.812 -3.963 1.00 55.59 92 GLU A O 1
#

Sequence (92 aa):
MNHWMSKTCLKFTPRKKERAYIEFQYDGFCRAQVGYTRKAKQLLSIGSIRDPCPFGSVVHELGHGIGFFHEHSRPDRDKFVDIHFKNIRKGE